Protein AF-A0ABF7PIM4-F1 (afdb_monomer)

Structure (mmCIF, N/CA/C/O backbone):
data_AF-A0ABF7PIM4-F1
#
_entry.id   AF-A0ABF7PIM4-F1
#
loop_
_atom_site.group_PDB
_atom_site.id
_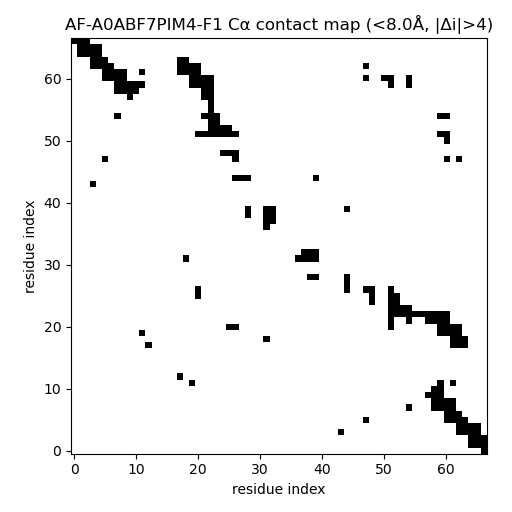atom_site.type_symbol
_atom_site.label_atom_id
_atom_site.label_alt_id
_atom_site.label_comp_id
_atom_site.label_asym_id
_atom_site.label_entity_id
_atom_site.label_seq_id
_atom_site.pdbx_PDB_ins_code
_atom_site.Cartn_x
_atom_site.Cartn_y
_atom_site.Cartn_z
_atom_site.occupancy
_atom_site.B_iso_or_equiv
_atom_site.auth_seq_id
_atom_site.auth_comp_id
_atom_site.auth_asym_id
_atom_site.auth_atom_id
_atom_site.pdbx_PDB_model_num
ATOM 1 N N . MET A 1 1 ? 15.506 3.990 -12.432 1.00 68.06 1 MET A N 1
ATOM 2 C CA . MET A 1 1 ? 15.501 3.683 -10.985 1.00 68.06 1 MET A CA 1
ATOM 3 C C . MET A 1 1 ? 14.048 3.486 -10.657 1.00 68.06 1 MET A C 1
ATOM 5 O O . MET A 1 1 ? 13.299 4.428 -10.866 1.00 68.06 1 MET A O 1
ATOM 9 N N . THR A 1 2 ? 13.655 2.289 -10.240 1.00 84.19 2 THR A N 1
ATOM 10 C CA . THR A 1 2 ? 12.246 2.011 -9.976 1.00 84.19 2 THR A CA 1
ATOM 11 C C . THR A 1 2 ? 11.789 2.810 -8.763 1.00 84.19 2 THR A C 1
ATOM 13 O O . THR A 1 2 ? 12.422 2.747 -7.707 1.00 84.19 2 THR A O 1
ATOM 16 N N . THR A 1 3 ? 10.724 3.587 -8.924 1.00 88.44 3 THR A N 1
ATOM 17 C CA . THR A 1 3 ? 10.135 4.383 -7.847 1.00 88.44 3 THR A CA 1
ATOM 18 C C . THR A 1 3 ? 8.909 3.656 -7.331 1.00 88.44 3 THR A C 1
ATOM 20 O O . THR A 1 3 ? 8.000 3.350 -8.097 1.00 88.44 3 THR A O 1
ATOM 23 N N . PHE A 1 4 ? 8.878 3.381 -6.033 1.00 90.38 4 PHE A N 1
ATOM 24 C CA . PHE A 1 4 ? 7.738 2.746 -5.383 1.00 90.38 4 PHE A CA 1
ATOM 25 C C . PHE A 1 4 ? 6.830 3.816 -4.794 1.00 90.38 4 PHE A C 1
ATOM 27 O O . PHE A 1 4 ? 7.290 4.780 -4.183 1.00 90.38 4 PHE A O 1
ATOM 34 N N . THR A 1 5 ? 5.533 3.643 -4.990 1.00 90.50 5 THR A N 1
ATOM 35 C CA . THR A 1 5 ? 4.489 4.528 -4.488 1.00 90.50 5 THR A CA 1
ATOM 36 C C . THR A 1 5 ? 3.425 3.703 -3.792 1.00 90.50 5 THR A C 1
ATOM 38 O O . THR A 1 5 ? 3.249 2.516 -4.059 1.00 90.50 5 THR A O 1
ATOM 41 N N . SER A 1 6 ? 2.728 4.336 -2.857 1.00 90.88 6 SER A N 1
ATOM 42 C CA . SER A 1 6 ? 1.731 3.657 -2.045 1.00 90.88 6 SER A CA 1
ATOM 43 C C . SER A 1 6 ? 0.547 4.562 -1.784 1.00 90.88 6 SER A C 1
ATOM 45 O O . SER A 1 6 ? 0.746 5.714 -1.383 1.00 90.88 6 SER A O 1
ATOM 47 N N . ILE A 1 7 ? -0.662 4.044 -1.942 1.00 91.75 7 ILE A N 1
ATOM 48 C CA . ILE A 1 7 ? -1.896 4.797 -1.735 1.00 91.75 7 ILE A CA 1
ATOM 49 C C . ILE A 1 7 ? -2.801 3.993 -0.810 1.00 91.75 7 ILE A C 1
ATOM 51 O O . ILE A 1 7 ? -2.955 2.788 -0.976 1.00 91.75 7 ILE A O 1
ATOM 55 N N . VAL A 1 8 ? -3.404 4.661 0.170 1.00 92.75 8 VAL A N 1
ATOM 56 C CA . VAL A 1 8 ? -4.399 4.034 1.043 1.00 92.75 8 VAL A CA 1
ATOM 57 C C . VAL A 1 8 ? -5.759 4.070 0.356 1.00 92.75 8 VAL A C 1
ATOM 59 O O . VAL A 1 8 ? -6.199 5.128 -0.096 1.00 92.75 8 VAL A O 1
ATOM 62 N N . THR A 1 9 ? -6.429 2.925 0.290 1.00 91.50 9 THR A N 1
ATOM 63 C CA . THR A 1 9 ? -7.786 2.793 -0.244 1.00 91.50 9 THR A CA 1
ATOM 64 C C . THR A 1 9 ? -8.651 1.950 0.684 1.00 91.50 9 THR A C 1
ATOM 66 O O . THR A 1 9 ? -8.192 0.979 1.273 1.00 91.50 9 THR A O 1
ATOM 69 N N . THR A 1 10 ? -9.925 2.308 0.812 1.00 91.31 10 THR A N 1
ATOM 70 C CA . THR A 1 10 ? -10.943 1.493 1.501 1.00 91.31 10 THR A CA 1
ATOM 71 C C . THR A 1 10 ? -11.723 0.601 0.541 1.00 91.31 10 THR A C 1
ATOM 73 O O . THR A 1 10 ? -12.575 -0.175 0.963 1.00 91.31 10 THR A O 1
ATOM 76 N N . ASN A 1 11 ? -11.461 0.725 -0.760 1.00 89.50 11 ASN A N 1
ATOM 77 C CA . ASN A 1 11 ? -12.140 -0.027 -1.803 1.00 89.50 11 ASN A CA 1
ATOM 78 C C . ASN A 1 11 ? -11.098 -0.544 -2.811 1.00 89.50 11 ASN A C 1
ATOM 80 O O . ASN A 1 11 ? -10.983 0.024 -3.900 1.00 89.50 11 ASN A O 1
ATOM 84 N N . PRO A 1 12 ? -10.286 -1.547 -2.425 1.00 84.75 12 PRO A N 1
ATOM 85 C CA . PRO A 1 12 ? -9.293 -2.147 -3.314 1.00 84.75 12 PRO A CA 1
ATOM 86 C C . PRO A 1 12 ? -9.961 -2.767 -4.548 1.00 84.75 12 PRO A C 1
ATOM 88 O O . PRO A 1 12 ? -11.006 -3.414 -4.443 1.00 84.75 12 PRO A O 1
ATOM 91 N N . ASP A 1 13 ? -9.356 -2.570 -5.718 1.00 85.25 13 ASP A N 1
ATOM 92 C CA . ASP A 1 13 ? -9.770 -3.212 -6.962 1.00 85.25 13 ASP A CA 1
ATOM 93 C C . ASP A 1 13 ? -8.933 -4.475 -7.189 1.00 85.25 13 ASP A C 1
ATOM 95 O O . ASP A 1 13 ? -7.874 -4.473 -7.811 1.00 85.25 13 ASP A O 1
ATOM 99 N N . PHE A 1 14 ? -9.421 -5.601 -6.674 1.00 79.88 14 PHE A N 1
ATOM 100 C CA . PHE A 1 14 ? -8.763 -6.898 -6.864 1.00 79.88 14 PHE A CA 1
ATOM 101 C C . PHE A 1 14 ? -8.874 -7.442 -8.301 1.00 79.88 14 PHE A C 1
ATOM 103 O O . PHE A 1 14 ? -8.421 -8.553 -8.572 1.00 79.88 14 PHE A O 1
ATOM 110 N N . GLY A 1 15 ? -9.529 -6.712 -9.211 1.00 77.06 15 GLY A N 1
ATOM 111 C CA . GLY A 1 15 ? -9.605 -7.061 -10.627 1.00 77.06 15 GLY A CA 1
ATOM 112 C C . GLY A 1 15 ? -8.377 -6.611 -11.422 1.00 77.06 15 GLY A C 1
ATOM 113 O O . GLY A 1 15 ? -8.174 -7.096 -12.538 1.00 77.06 15 GLY A O 1
ATOM 114 N N . GLY A 1 16 ? -7.574 -5.697 -10.867 1.00 75.81 16 GLY A N 1
ATOM 115 C CA . GLY A 1 16 ? -6.362 -5.158 -11.476 1.00 75.81 16 GLY A CA 1
ATOM 116 C C . GLY A 1 16 ? -5.077 -5.937 -11.173 1.00 75.81 16 GLY A C 1
ATOM 117 O O . GLY A 1 16 ? -5.048 -6.896 -10.406 1.00 75.81 16 GLY A O 1
ATOM 118 N N . PHE A 1 17 ? -3.974 -5.476 -11.771 1.00 77.94 17 PHE A N 1
ATOM 119 C CA . PHE A 1 17 ? -2.600 -5.873 -11.425 1.00 77.94 17 PHE A CA 1
ATOM 120 C C . PHE A 1 17 ? -2.072 -5.013 -10.264 1.00 77.94 17 PHE A C 1
ATOM 122 O O . PHE A 1 17 ? -0.975 -4.461 -10.330 1.00 77.94 17 PHE A O 1
ATOM 129 N N . GLU A 1 18 ? -2.862 -4.843 -9.211 1.00 86.88 18 GLU A N 1
ATOM 130 C CA . GLU A 1 18 ? -2.524 -4.006 -8.057 1.00 86.88 18 GLU A CA 1
ATOM 131 C C . GLU A 1 18 ? -2.215 -4.880 -6.839 1.00 86.88 18 GLU A C 1
ATOM 133 O O . GLU A 1 18 ? -2.839 -5.922 -6.631 1.00 86.88 18 GLU A O 1
ATOM 138 N N . PHE A 1 19 ? -1.240 -4.460 -6.035 1.00 90.00 19 PHE A N 1
ATOM 139 C CA . PHE A 1 19 ? -0.823 -5.201 -4.853 1.00 90.00 19 PHE A CA 1
ATOM 140 C C . PHE A 1 19 ? -1.359 -4.513 -3.611 1.00 90.00 19 PHE A C 1
ATOM 142 O O . PHE A 1 19 ? -1.001 -3.369 -3.329 1.00 90.00 19 PHE A O 1
ATOM 149 N N . TYR A 1 20 ? -2.185 -5.215 -2.849 1.00 91.56 20 TYR A N 1
ATOM 150 C CA . TYR A 1 20 ? -2.813 -4.661 -1.660 1.00 91.56 20 TYR A CA 1
ATOM 151 C C . TYR A 1 20 ? -2.269 -5.328 -0.402 1.00 91.56 20 TYR A C 1
ATOM 153 O O . TYR A 1 20 ? -2.223 -6.551 -0.308 1.00 91.56 20 TYR A O 1
ATOM 161 N N . VAL A 1 21 ? -1.900 -4.509 0.580 1.00 91.44 21 VAL A N 1
ATOM 162 C CA . VAL A 1 21 ? -1.553 -4.948 1.934 1.00 91.44 21 VAL A CA 1
ATOM 163 C C . VAL A 1 21 ? -2.706 -4.598 2.861 1.00 91.4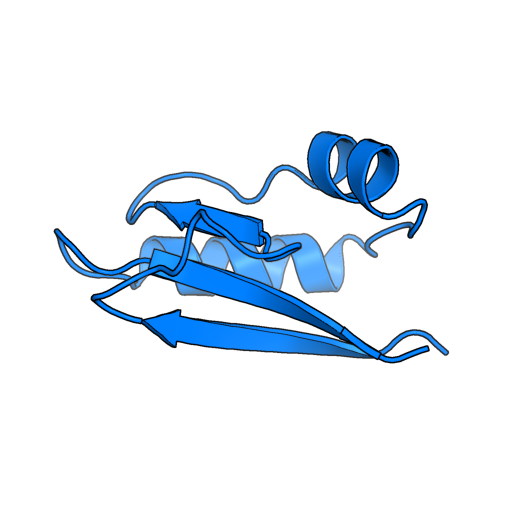4 21 VAL A C 1
ATOM 165 O O . VAL A 1 21 ? -3.129 -3.440 2.915 1.00 91.44 21 VAL A O 1
ATOM 168 N N . GLU A 1 22 ? -3.219 -5.593 3.577 1.00 90.75 22 GLU A N 1
ATOM 169 C CA . GLU A 1 22 ? -4.272 -5.399 4.575 1.00 90.75 22 GLU A CA 1
ATOM 170 C C . GLU A 1 22 ? -3.752 -4.612 5.787 1.00 90.75 22 GLU A C 1
ATOM 172 O O . GLU A 1 22 ? -2.569 -4.679 6.140 1.00 90.75 22 GLU A O 1
ATOM 177 N N . ALA A 1 23 ? -4.644 -3.885 6.461 1.00 88.88 23 ALA A N 1
ATOM 178 C CA . ALA A 1 23 ? -4.340 -3.266 7.742 1.00 88.88 23 ALA A CA 1
ATOM 179 C C . ALA A 1 23 ? -3.799 -4.284 8.756 1.00 88.88 23 ALA A C 1
ATOM 181 O O . ALA A 1 23 ? -4.448 -5.274 9.084 1.00 88.88 23 ALA A O 1
ATOM 182 N N . GLY A 1 24 ? -2.597 -4.024 9.273 1.00 84.38 24 GLY A N 1
ATOM 183 C CA . GLY A 1 24 ? -1.926 -4.923 10.212 1.00 84.38 24 GLY A CA 1
ATOM 184 C C . GLY A 1 24 ? -1.207 -6.117 9.572 1.00 84.38 24 GLY A C 1
ATOM 185 O O . GLY A 1 24 ? -0.518 -6.839 10.294 1.00 84.38 24 GLY A O 1
ATOM 186 N N . GLN A 1 25 ? -1.293 -6.304 8.250 1.00 90.12 25 GLN A N 1
ATOM 187 C CA . GLN A 1 25 ? -0.401 -7.209 7.528 1.00 90.12 25 GLN A CA 1
ATOM 188 C C . GLN A 1 25 ? 0.935 -6.542 7.205 1.00 90.12 25 GLN A C 1
ATOM 190 O O . GLN A 1 25 ? 1.047 -5.322 7.073 1.00 90.12 25 GLN A O 1
ATOM 195 N N . GLN A 1 26 ? 1.957 -7.381 7.052 1.00 90.75 26 GLN A N 1
ATOM 196 C CA . GLN A 1 26 ? 3.258 -6.951 6.567 1.00 90.75 26 GLN A CA 1
ATOM 197 C C . GLN A 1 26 ? 3.307 -6.982 5.036 1.00 90.75 26 GLN A C 1
ATOM 199 O O . GLN A 1 26 ? 2.664 -7.819 4.403 1.00 90.75 26 GLN A O 1
ATOM 204 N N . PHE A 1 27 ? 4.071 -6.062 4.448 1.00 92.19 27 PHE A N 1
ATOM 205 C CA . PHE A 1 27 ? 4.360 -6.061 3.017 1.00 92.19 27 PHE A CA 1
ATOM 206 C C . PHE A 1 27 ? 5.359 -7.177 2.690 1.00 92.19 27 PHE A C 1
ATOM 208 O O . PHE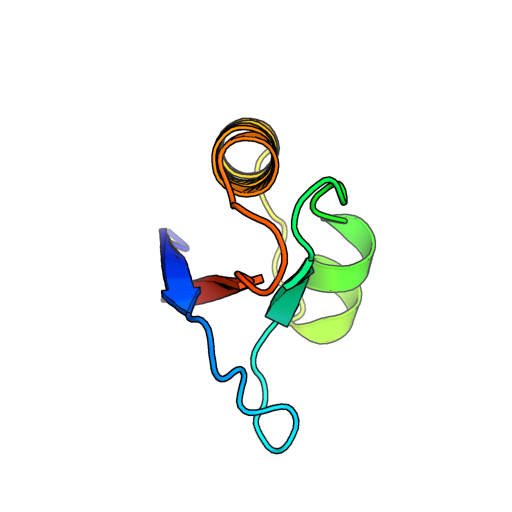 A 1 27 ? 6.491 -7.147 3.177 1.00 92.19 27 PHE A O 1
ATOM 215 N N . ASP A 1 28 ? 4.929 -8.129 1.860 1.00 91.88 28 ASP A N 1
ATOM 216 C CA . ASP A 1 28 ? 5.729 -9.260 1.387 1.00 91.88 28 ASP A CA 1
ATOM 217 C C . ASP A 1 28 ? 6.479 -8.887 0.100 1.00 91.88 28 ASP A C 1
ATOM 219 O O . ASP A 1 28 ? 5.936 -8.945 -1.007 1.00 91.88 28 ASP A O 1
ATOM 223 N N . ASP A 1 29 ? 7.746 -8.496 0.239 1.00 92.31 29 ASP A N 1
ATOM 224 C CA . ASP A 1 29 ? 8.587 -8.100 -0.894 1.00 92.31 29 ASP A CA 1
ATOM 225 C C . ASP A 1 29 ? 8.868 -9.250 -1.860 1.00 92.31 29 ASP A C 1
ATOM 227 O O . ASP A 1 29 ? 8.922 -9.033 -3.067 1.00 92.31 29 ASP A O 1
ATOM 231 N N . SER A 1 30 ? 8.980 -10.475 -1.344 1.00 91.69 30 SER A N 1
ATOM 232 C CA . SER A 1 30 ? 9.227 -11.659 -2.164 1.00 91.69 30 SER A CA 1
ATOM 233 C C . SER A 1 30 ? 8.023 -11.964 -3.053 1.00 91.69 30 SER A C 1
ATOM 235 O O . SER A 1 30 ? 8.184 -12.163 -4.253 1.00 91.69 30 SER A O 1
ATOM 237 N N . ALA A 1 31 ? 6.804 -11.897 -2.505 1.00 91.25 31 ALA A N 1
ATOM 238 C CA . ALA A 1 31 ? 5.587 -12.068 -3.299 1.00 91.25 31 ALA A CA 1
ATOM 239 C C . ALA A 1 31 ? 5.421 -10.943 -4.333 1.00 91.25 31 ALA A C 1
ATOM 241 O O . ALA A 1 31 ? 4.968 -11.189 -5.452 1.00 91.25 31 ALA A O 1
ATOM 242 N N . TYR A 1 32 ? 5.807 -9.713 -3.978 1.00 90.38 32 TYR A N 1
ATOM 243 C CA . TYR A 1 32 ? 5.799 -8.587 -4.907 1.00 90.38 32 TYR A CA 1
ATOM 244 C C . TYR A 1 32 ? 6.798 -8.788 -6.053 1.00 90.38 32 TYR A C 1
ATOM 246 O O . TYR A 1 32 ? 6.452 -8.604 -7.219 1.00 90.38 32 TYR A O 1
ATOM 254 N N . GLU A 1 33 ? 8.028 -9.204 -5.751 1.00 91.81 33 GLU A N 1
ATOM 255 C CA . GLU A 1 33 ? 9.038 -9.499 -6.766 1.00 91.81 33 GLU A CA 1
ATOM 256 C C . GLU A 1 33 ? 8.600 -10.658 -7.668 1.00 91.81 33 GLU A C 1
ATOM 258 O O . GLU A 1 33 ? 8.761 -10.571 -8.881 1.00 91.81 33 GLU A O 1
ATOM 263 N N . GLU A 1 34 ? 7.983 -11.708 -7.125 1.00 89.81 34 GLU A N 1
ATOM 264 C CA . GLU A 1 34 ? 7.458 -12.813 -7.933 1.00 89.81 34 GLU A CA 1
ATOM 265 C C . GLU A 1 34 ? 6.297 -12.382 -8.844 1.00 89.81 34 GLU A C 1
ATOM 267 O O . GLU A 1 34 ? 6.203 -12.843 -9.983 1.00 89.81 34 GLU A O 1
ATOM 272 N N . ALA A 1 35 ? 5.428 -11.481 -8.375 1.00 89.25 35 ALA A N 1
ATOM 273 C CA . ALA A 1 35 ? 4.283 -10.995 -9.143 1.00 89.25 35 ALA A CA 1
ATOM 274 C C . ALA A 1 35 ? 4.675 -9.990 -10.240 1.00 89.25 35 ALA A C 1
ATOM 276 O O . ALA A 1 35 ? 4.158 -10.063 -11.357 1.00 89.25 35 ALA A O 1
ATOM 277 N N . TYR A 1 36 ? 5.579 -9.056 -9.931 1.00 88.44 36 TYR A N 1
ATOM 278 C CA . TYR A 1 36 ? 5.928 -7.930 -10.808 1.00 88.44 36 TYR A CA 1
ATOM 279 C C . TYR A 1 36 ? 7.309 -8.057 -11.461 1.00 88.44 36 TYR A C 1
ATOM 281 O O . TYR A 1 36 ? 7.625 -7.310 -12.386 1.00 88.44 36 TYR A O 1
ATOM 289 N N . GLY A 1 37 ? 8.150 -8.988 -11.009 1.00 89.94 37 GLY A N 1
ATOM 290 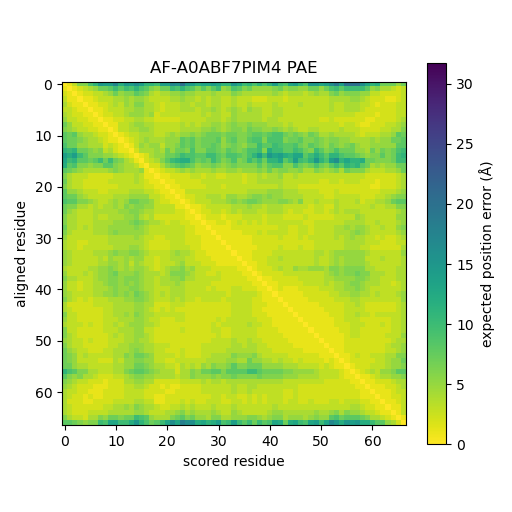C CA . GLY A 1 37 ? 9.538 -9.123 -11.456 1.00 89.94 37 GLY A CA 1
ATOM 291 C C . GLY A 1 37 ? 10.436 -7.971 -11.001 1.00 89.94 37 GLY A C 1
ATOM 292 O O . GLY A 1 37 ? 11.444 -7.687 -11.652 1.00 89.94 37 GLY A O 1
ATOM 293 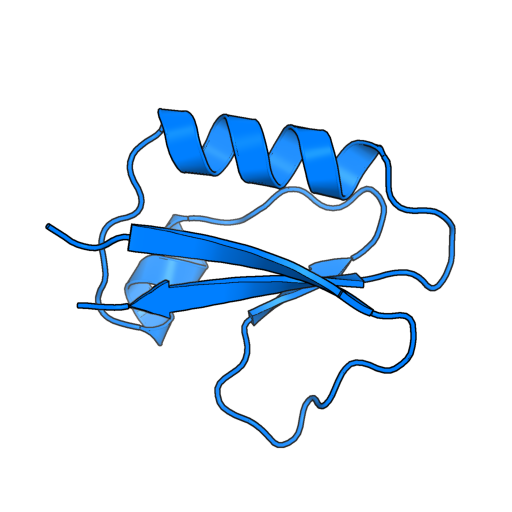N N . VAL A 1 38 ? 10.052 -7.263 -9.934 1.00 89.31 38 VAL A N 1
ATOM 294 C CA . VAL A 1 38 ? 10.731 -6.054 -9.456 1.00 89.31 38 VAL A CA 1
ATOM 295 C C . VAL A 1 38 ? 11.240 -6.249 -8.036 1.00 89.31 38 VAL A C 1
ATOM 297 O O . VAL A 1 38 ? 10.451 -6.388 -7.105 1.00 89.31 38 VAL A O 1
ATOM 300 N N . SER A 1 39 ? 12.559 -6.145 -7.865 1.00 90.62 39 SER A N 1
ATOM 301 C CA . SER A 1 39 ? 13.182 -6.156 -6.544 1.00 90.62 39 SER A CA 1
ATOM 302 C C . SER A 1 39 ? 12.845 -4.903 -5.752 1.00 90.62 39 SER A C 1
ATOM 304 O O . SER A 1 39 ? 13.166 -3.780 -6.160 1.00 90.62 39 SER A O 1
ATOM 306 N N . VAL A 1 40 ? 12.241 -5.105 -4.585 1.00 90.25 40 VAL A N 1
ATOM 307 C CA . VAL A 1 40 ? 11.901 -4.028 -3.658 1.00 90.25 40 VAL A CA 1
ATOM 308 C C . VAL A 1 40 ? 13.061 -3.823 -2.679 1.00 90.25 40 VAL A C 1
ATOM 310 O O . VAL A 1 40 ? 13.446 -4.754 -1.974 1.00 90.25 40 VAL A O 1
ATOM 313 N N . PRO A 1 41 ? 13.662 -2.624 -2.602 1.00 91.56 41 PRO A N 1
ATOM 314 C CA . PRO A 1 41 ? 14.725 -2.366 -1.640 1.00 91.56 41 PRO A CA 1
ATOM 315 C C . PRO A 1 41 ? 14.172 -2.371 -0.209 1.00 91.56 41 PRO A C 1
ATOM 317 O O . PRO A 1 41 ? 13.065 -1.894 0.037 1.00 91.56 41 PRO A O 1
ATOM 320 N N . SER A 1 42 ? 14.976 -2.821 0.759 1.00 90.75 42 SER A N 1
ATOM 321 C CA . SER A 1 42 ? 14.552 -2.959 2.163 1.00 90.75 42 SER A CA 1
ATOM 322 C C . SER A 1 42 ? 13.988 -1.668 2.767 1.00 90.75 42 SER A C 1
ATOM 324 O O . SER A 1 42 ? 13.019 -1.718 3.511 1.00 90.75 42 SER A O 1
ATOM 326 N N . ALA A 1 43 ? 14.523 -0.503 2.387 1.00 91.31 43 ALA A N 1
ATOM 327 C CA . ALA A 1 43 ? 14.006 0.791 2.837 1.00 91.31 43 ALA A CA 1
ATOM 328 C C . ALA A 1 43 ? 12.541 1.028 2.416 1.00 91.31 43 ALA A C 1
ATOM 330 O O . ALA A 1 43 ? 11.764 1.596 3.178 1.00 91.31 43 ALA A O 1
ATOM 331 N N . VAL A 1 44 ? 12.153 0.571 1.219 1.00 91.38 44 VAL A N 1
ATOM 332 C CA . VAL A 1 44 ? 10.761 0.636 0.752 1.00 91.38 44 VAL A CA 1
ATOM 333 C C . VAL A 1 44 ? 9.913 -0.369 1.517 1.00 91.38 44 VAL A C 1
ATOM 335 O O . VAL A 1 44 ? 8.823 -0.018 1.946 1.00 91.38 44 VAL A O 1
ATOM 338 N N . VAL A 1 45 ? 10.418 -1.582 1.750 1.00 92.19 45 VAL A N 1
ATOM 339 C CA . 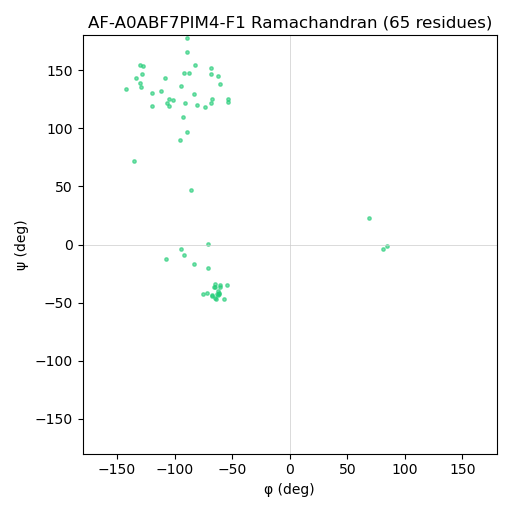VAL A 1 45 ? 9.721 -2.598 2.555 1.00 92.19 45 VAL A CA 1
ATOM 340 C C . VAL A 1 45 ? 9.413 -2.067 3.954 1.00 92.19 45 VAL A C 1
ATOM 342 O O . VAL A 1 45 ? 8.279 -2.172 4.414 1.00 92.19 45 VAL A O 1
ATOM 345 N N . GLU A 1 46 ? 10.386 -1.445 4.620 1.00 92.62 46 GLU A N 1
ATOM 346 C CA . GLU A 1 46 ? 10.196 -0.813 5.929 1.00 92.62 46 GLU A CA 1
ATOM 347 C C . GLU A 1 46 ? 9.167 0.325 5.874 1.00 92.62 46 GLU A C 1
ATOM 349 O O . GLU A 1 46 ? 8.297 0.409 6.742 1.00 92.62 46 GLU A O 1
ATOM 354 N N . GLU A 1 47 ? 9.205 1.165 4.834 1.00 92.44 47 GLU A N 1
ATOM 355 C CA . GLU A 1 47 ? 8.230 2.243 4.641 1.00 92.44 47 GLU A CA 1
ATOM 356 C C . GLU A 1 47 ? 6.805 1.706 4.417 1.00 92.44 47 GLU A C 1
ATOM 358 O O . GLU A 1 47 ? 5.861 2.172 5.059 1.00 92.44 47 GLU A O 1
ATOM 363 N N . MET A 1 48 ? 6.636 0.710 3.540 1.00 92.56 48 MET A N 1
ATOM 364 C CA . MET A 1 48 ? 5.341 0.085 3.252 1.00 92.56 48 MET A CA 1
ATOM 365 C C . MET A 1 48 ? 4.774 -0.599 4.493 1.00 92.56 48 MET A C 1
ATOM 367 O O . MET A 1 48 ? 3.599 -0.422 4.801 1.00 92.56 48 MET A O 1
ATOM 371 N N . ASN A 1 49 ? 5.614 -1.308 5.252 1.00 92.38 49 ASN A N 1
ATOM 372 C CA . ASN A 1 49 ? 5.226 -1.916 6.523 1.00 92.38 49 ASN 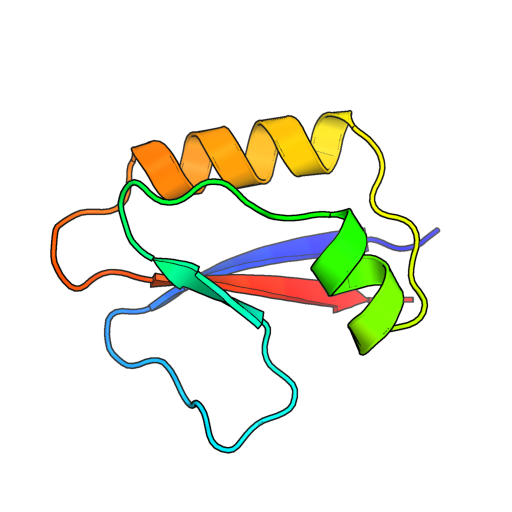A CA 1
ATOM 373 C C . ASN A 1 49 ? 4.792 -0.867 7.554 1.00 92.38 49 ASN A C 1
ATOM 375 O O . ASN A 1 49 ? 3.771 -1.043 8.218 1.00 92.38 49 ASN A O 1
ATOM 379 N N . ALA A 1 50 ? 5.523 0.245 7.672 1.00 92.69 50 ALA A N 1
ATOM 380 C CA . ALA A 1 50 ? 5.144 1.331 8.571 1.00 92.69 50 ALA A CA 1
ATOM 381 C C . ALA A 1 50 ? 3.787 1.936 8.182 1.00 92.69 50 ALA A C 1
ATOM 383 O O . ALA A 1 50 ? 2.955 2.177 9.055 1.00 92.69 50 ALA A O 1
ATOM 384 N N . LYS A 1 51 ? 3.524 2.126 6.883 1.00 91.38 51 LYS A N 1
ATOM 385 C CA . LYS A 1 51 ? 2.224 2.612 6.397 1.00 91.38 51 LYS A CA 1
ATOM 386 C C . LYS A 1 51 ? 1.108 1.596 6.618 1.00 91.38 51 LYS A C 1
ATOM 388 O O . LYS A 1 51 ? 0.048 1.985 7.098 1.00 91.38 51 LYS A O 1
ATOM 393 N N . ALA A 1 52 ? 1.355 0.317 6.336 1.00 90.94 52 ALA A N 1
ATOM 394 C CA . ALA A 1 52 ? 0.401 -0.767 6.559 1.00 90.94 52 ALA A CA 1
ATOM 395 C C . ALA A 1 52 ? 0.015 -0.902 8.045 1.00 90.94 52 ALA A C 1
ATOM 397 O O . ALA A 1 52 ? -1.144 -1.148 8.372 1.00 90.94 52 ALA A O 1
ATOM 398 N N . ALA A 1 53 ? 0.958 -0.647 8.956 1.00 90.88 53 ALA A N 1
ATOM 399 C CA . ALA A 1 53 ? 0.711 -0.619 10.398 1.00 90.88 53 ALA A CA 1
ATOM 400 C C . ALA A 1 53 ? -0.116 0.596 10.867 1.00 90.88 53 ALA A C 1
ATOM 402 O O . ALA A 1 53 ? -0.680 0.567 11.959 1.00 90.88 53 ALA A O 1
ATOM 403 N N . GLN A 1 54 ? -0.177 1.672 10.074 1.00 91.56 54 GLN A N 1
ATOM 404 C CA . GLN A 1 54 ? -0.991 2.860 10.360 1.00 91.56 54 GLN A CA 1
ATOM 405 C C . GLN A 1 54 ? -2.397 2.802 9.747 1.00 91.56 54 GLN A C 1
ATOM 407 O O . GLN A 1 54 ? -3.217 3.673 10.052 1.00 91.56 54 GLN A O 1
ATOM 412 N N . LEU A 1 55 ? -2.671 1.811 8.896 1.00 91.56 55 LEU A N 1
ATOM 413 C CA . LEU A 1 55 ? -3.996 1.582 8.331 1.00 91.56 55 LEU A CA 1
ATOM 414 C C . LEU A 1 55 ? -5.003 1.254 9.435 1.00 91.56 55 LEU A C 1
ATOM 416 O O . LEU A 1 55 ? -4.690 0.580 10.419 1.00 91.56 55 LEU A O 1
ATOM 420 N N . LYS A 1 56 ? -6.238 1.711 9.256 1.00 91.69 56 LYS A N 1
ATOM 421 C CA . LYS A 1 56 ? -7.371 1.311 10.089 1.00 91.69 56 LYS A CA 1
ATOM 422 C C . LYS A 1 56 ? -8.038 0.071 9.515 1.00 91.69 56 LYS A C 1
ATOM 424 O O . LYS A 1 56 ? -7.850 -0.288 8.358 1.00 91.69 56 LYS A O 1
ATOM 429 N N . ASP A 1 57 ? -8.874 -0.544 10.338 1.00 88.94 57 ASP A N 1
ATOM 430 C CA . ASP A 1 57 ? -9.708 -1.672 9.938 1.00 88.94 57 ASP A CA 1
ATOM 431 C C . ASP A 1 57 ? -10.542 -1.323 8.687 1.00 88.94 57 ASP A C 1
ATOM 433 O O . ASP A 1 57 ? -11.223 -0.292 8.649 1.00 88.94 57 ASP A O 1
ATOM 437 N N . GLY A 1 58 ? -10.429 -2.151 7.645 1.00 87.88 58 GLY A N 1
ATOM 438 C CA . GLY A 1 58 ? -11.048 -1.924 6.335 1.00 87.88 58 GLY A CA 1
ATOM 439 C C . GLY A 1 58 ? -10.262 -1.023 5.369 1.00 87.88 58 GLY A C 1
ATOM 440 O O . GLY A 1 58 ? -10.712 -0.829 4.239 1.00 87.88 58 GLY A O 1
ATOM 441 N N . GLU A 1 59 ? -9.106 -0.484 5.767 1.00 94.12 59 GLU A N 1
ATOM 442 C CA . GLU A 1 59 ? -8.170 0.192 4.863 1.00 94.12 59 GLU A CA 1
ATOM 443 C 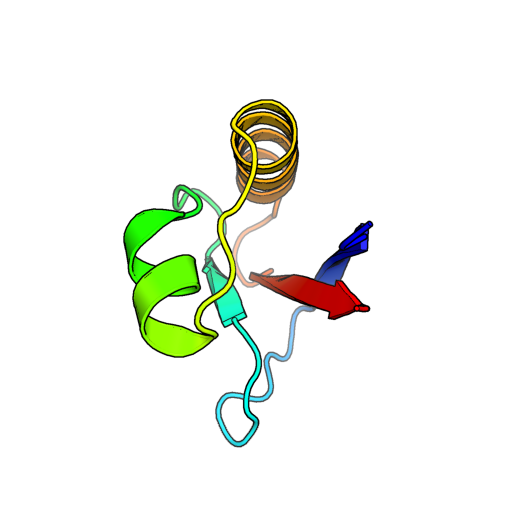C . GLU A 1 59 ? -7.119 -0.784 4.318 1.00 94.12 59 GLU A C 1
ATOM 445 O O . GLU A 1 59 ? -6.683 -1.718 4.990 1.00 94.12 59 GLU A O 1
ATOM 450 N N . TRP A 1 60 ? -6.691 -0.526 3.088 1.00 94.00 60 TRP A N 1
ATOM 451 C CA . TRP A 1 60 ? -5.711 -1.311 2.352 1.00 94.00 60 TRP A CA 1
ATOM 452 C C . TRP A 1 60 ? -4.639 -0.385 1.792 1.00 94.00 60 TRP A C 1
ATOM 454 O O . TRP A 1 60 ? -4.945 0.694 1.278 1.00 94.00 60 TRP A O 1
ATOM 464 N N . LEU A 1 61 ? -3.379 -0.805 1.857 1.00 93.88 61 LEU A N 1
ATOM 465 C CA . LEU A 1 61 ? -2.278 -0.105 1.209 1.00 93.88 61 LEU A CA 1
ATOM 466 C C . LEU A 1 61 ? -2.065 -0.706 -0.176 1.00 93.88 61 LEU A C 1
ATOM 468 O O . LEU A 1 61 ? -1.592 -1.830 -0.302 1.00 93.88 61 LEU A O 1
ATOM 472 N N . ASN A 1 62 ? -2.397 0.054 -1.208 1.00 93.31 62 ASN A N 1
ATOM 473 C CA . ASN A 1 62 ? -2.060 -0.278 -2.581 1.00 93.31 62 ASN A CA 1
ATOM 474 C C . ASN A 1 62 ? -0.612 0.117 -2.860 1.00 93.31 62 ASN A C 1
ATOM 476 O O . ASN A 1 62 ? -0.278 1.297 -2.742 1.00 93.31 62 ASN A O 1
ATOM 480 N N . VAL A 1 63 ? 0.230 -0.843 -3.228 1.00 91.50 63 VAL A N 1
ATOM 481 C CA . VAL A 1 63 ? 1.639 -0.632 -3.559 1.00 91.50 63 VAL A CA 1
ATOM 482 C C . VAL A 1 63 ? 1.833 -0.758 -5.063 1.00 91.50 63 VAL A C 1
ATOM 484 O O . VAL A 1 63 ? 1.567 -1.792 -5.672 1.00 91.50 63 VAL A O 1
ATOM 487 N N . SER A 1 64 ? 2.348 0.304 -5.667 1.00 90.12 64 SER A N 1
ATOM 488 C CA . SER A 1 64 ? 2.595 0.413 -7.102 1.00 90.12 64 SER A CA 1
ATOM 489 C C . SER A 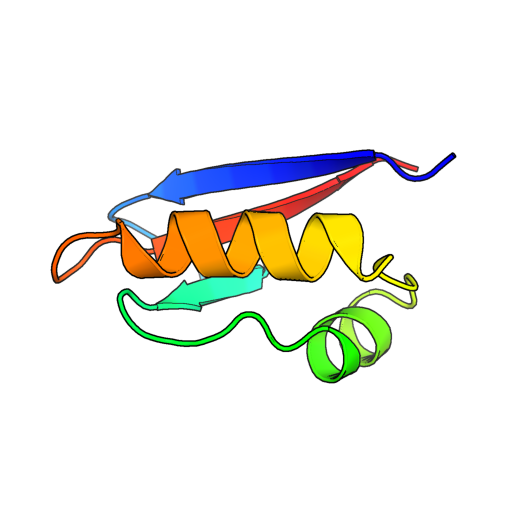1 64 ? 4.037 0.831 -7.360 1.00 90.12 64 SER A C 1
ATOM 491 O O . SER A 1 64 ? 4.657 1.505 -6.536 1.00 90.12 64 SER A O 1
ATOM 493 N N . HIS A 1 65 ? 4.572 0.475 -8.521 1.00 91.06 65 HIS A N 1
ATOM 494 C CA . HIS A 1 65 ? 5.914 0.874 -8.920 1.00 91.06 65 HIS A CA 1
ATOM 495 C C . HIS A 1 65 ? 5.903 1.523 -10.310 1.00 91.06 65 HIS A C 1
ATOM 497 O O . HIS A 1 65 ? 5.125 1.145 -11.182 1.00 91.06 65 HIS A O 1
ATOM 503 N N . GLU A 1 66 ? 6.791 2.489 -10.522 1.00 86.00 66 GLU A N 1
ATOM 504 C CA . GLU A 1 66 ? 7.034 3.136 -11.813 1.00 86.00 66 GLU A CA 1
ATOM 505 C C . GLU A 1 66 ? 8.496 2.892 -12.216 1.00 86.00 66 GLU A C 1
ATOM 507 O O . GLU A 1 66 ? 9.400 3.052 -11.388 1.00 86.00 66 GLU A O 1
ATOM 512 N N . ALA A 1 67 ? 8.722 2.427 -13.449 1.00 68.69 67 ALA A N 1
ATOM 513 C CA . ALA A 1 67 ? 10.033 2.014 -13.967 1.00 68.69 67 ALA A CA 1
ATOM 514 C C . ALA A 1 67 ? 10.745 3.127 -14.749 1.00 68.69 67 ALA A C 1
ATOM 516 O O . ALA A 1 67 ? 10.075 3.770 -15.588 1.00 68.69 67 ALA A O 1
#

Nearest PDB structures (foldseek):
  7jzx-assembly1_J  TM=9.710E-01  e=2.441E-10  Pseudomonas aeruginosa
  6m3n-assembly1_A  TM=9.329E-01  e=5.281E-10  Pseudomonas aeruginosa
  7vzm-assembly1_A  TM=7.869E-01  e=4.034E-06  Pseudomonas citronellolis

Radius of gyration: 11.09 Å; Cα contacts (8 Å, |Δi|>4): 109; chains: 1; bounding box: 28×18×24 Å

Foldseek 3Di:
DKDKDKDKDLDDDPVDLWDKAAQVGADDQVVVCVSPVDHDDVVVSVVQRVVSPVDDHSMIIIMDIDD

Solvent-accessible surface area (backbone atoms only — not comparable to full-atom values): 4001 Å² total; per-residue (Å²): 121,74,46,78,46,74,48,81,36,73,73,79,62,84,88,54,99,62,45,73,29,48,44,71,38,70,59,58,53,67,62,45,22,72,74,70,74,45,86,67,54,67,72,55,46,53,50,50,28,55,53,16,60,68,41,49,92,73,28,28,35,37,50,49,74,48,118

Mean predicted aligned error: 3.82 Å

pLDDT: mean 89.12, std 5.21, range [68.06, 94.12]

Organism: Pseudomonas aeruginosa (NCBI:txid287)

Sequence (67 aa):
MTTFTSIVTTNPDFGGFEFYVEAGQQFDDSAYEEAYGVSVPSAVVEEMNAKAAQLKDGEWLNVSHEA

Secondary structure (DSSP, 8-state):
-PEEEEEEESS--TTSS-EEEETTPPP-HHHHHHHHS-PPPHHHHHHHHHHHHHPPTT-EEEEEEE-